Protein AF-F3YCR4-F1 (afdb_monomer)

Solvent-accessible surface area (backbone atoms only — not comparable to full-atom values): 5637 Å² total; per-residue (Å²): 134,87,81,80,72,81,83,60,79,83,69,57,48,36,44,66,75,44,26,43,49,62,46,67,68,34,63,67,59,42,50,60,40,43,75,76,45,62,72,63,50,61,42,72,77,30,58,60,50,33,75,69,57,60,12,71,35,14,65,64,58,45,46,73,72,34,87,85,48,77,71,49,70,70,57,49,50,52,46,36,50,52,28,56,72,35,64,32,64,70,77,61,68,81,108

Organism: Melissococcus plutonius (strain ATCC 35311 / DSM 29964 / CIP 104052 / LMG 20360 / NCIMB 702443) (NCBI:txid940190)

Nearest PDB structures (foldseek):
  5i0j-assembly2_C  TM=2.523E-01  e=5.110E+00  Deinococcus radiodurans
  5hzz-assembly2_D  TM=2.152E-01  e=5.452E+00  Deinococcus radiodurans R1 = ATCC 13939 = DSM 20539
  2yfc-assembly1_B  TM=2.101E-01  e=8.047E+00  Deinococcus radiodurans R1 = ATCC 13939 = DSM 20539

Mean predicted aligned error: 7.42 Å

Radius of gyration: 15.32 Å; Cα contacts (8 Å, |Δi|>4): 91; chains: 1; bounding box: 54×31×25 Å

pLDDT: mean 82.33, std 13.24, range [43.28, 92.81]

Foldseek 3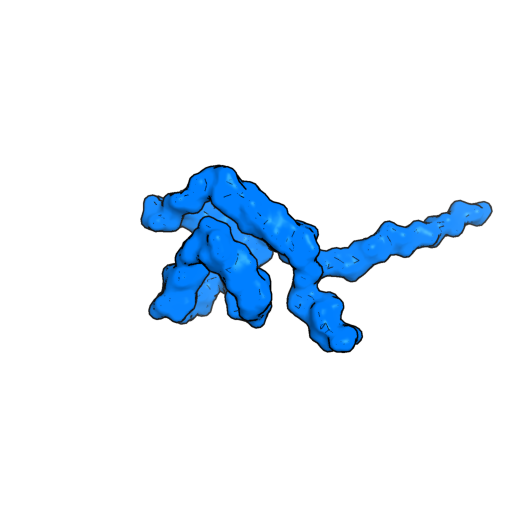Di:
DPPPPPPPPVQAFFAQFDFQLQCVVPPVLQVQLVVLPVLCVVCVVPVCCCVVPVRNGGPVVCCVVPVVSPQDPVSSVSSRVSRRVGGRPVSVVVD

Structure (mmCIF, N/CA/C/O backbone):
data_AF-F3YCR4-F1
#
_entry.id   AF-F3YCR4-F1
#
loop_
_atom_site.group_PDB
_atom_site.id
_atom_site.type_symbol
_atom_site.label_atom_id
_atom_site.label_alt_id
_atom_site.label_comp_id
_atom_site.label_asym_id
_atom_site.label_entity_id
_atom_site.label_seq_id
_atom_site.pdbx_PDB_ins_code
_atom_site.Cartn_x
_atom_site.Cartn_y
_atom_site.Cartn_z
_atom_site.occupancy
_atom_site.B_iso_or_equiv
_atom_site.auth_seq_id
_atom_site.auth_comp_id
_atom_site.auth_asym_id
_atom_site.auth_atom_id
_atom_site.pdbx_PDB_model_num
ATOM 1 N N . MET A 1 1 ? -41.032 19.948 -12.120 1.00 46.31 1 MET A N 1
ATOM 2 C CA . MET A 1 1 ? -40.195 19.623 -10.949 1.00 46.31 1 MET A CA 1
ATOM 3 C C . MET A 1 1 ? -39.298 18.484 -11.376 1.00 46.31 1 MET A C 1
ATOM 5 O O . MET A 1 1 ? -39.811 17.415 -11.670 1.00 46.31 1 MET A O 1
ATOM 9 N N . ILE A 1 2 ? -38.009 18.754 -11.567 1.00 48.72 2 ILE A N 1
ATOM 10 C CA . ILE A 1 2 ? -37.036 17.709 -11.885 1.00 48.72 2 ILE A CA 1
ATOM 11 C C . ILE A 1 2 ? -36.625 17.146 -10.529 1.00 48.72 2 ILE A C 1
ATOM 13 O O . ILE A 1 2 ? -35.887 17.799 -9.795 1.00 48.72 2 ILE A O 1
ATOM 17 N N . SER A 1 3 ? -37.198 16.007 -10.147 1.00 45.22 3 SER A N 1
ATOM 18 C CA . SER A 1 3 ? -36.738 15.264 -8.978 1.00 45.22 3 SER A CA 1
ATOM 19 C C . SER A 1 3 ? -35.380 14.674 -9.333 1.00 45.22 3 SER A C 1
ATOM 21 O O . SER A 1 3 ? -35.304 13.631 -9.974 1.00 45.22 3 SER A O 1
ATOM 23 N N . TYR A 1 4 ? -34.314 15.390 -8.982 1.00 48.69 4 TYR A N 1
ATOM 24 C CA . TYR A 1 4 ? -32.989 14.799 -8.880 1.00 48.69 4 TYR A CA 1
ATOM 25 C C . TYR A 1 4 ? -33.082 13.775 -7.751 1.00 48.69 4 TYR A C 1
ATOM 27 O O . TYR A 1 4 ? -33.235 14.138 -6.588 1.00 48.69 4 TYR A O 1
ATOM 35 N N . ILE A 1 5 ? -33.128 12.500 -8.116 1.00 54.28 5 ILE A N 1
ATOM 36 C CA . ILE A 1 5 ? -32.873 11.411 -7.185 1.00 54.28 5 ILE A CA 1
ATOM 37 C C . ILE A 1 5 ? -31.362 11.227 -7.304 1.00 54.28 5 ILE A C 1
ATOM 39 O O . ILE A 1 5 ? -30.927 10.751 -8.355 1.00 54.28 5 ILE A O 1
ATOM 43 N N . PRO A 1 6 ? -30.549 11.649 -6.321 1.00 50.69 6 PRO A N 1
ATOM 44 C CA . PRO A 1 6 ? -29.170 11.215 -6.286 1.00 50.69 6 PRO A CA 1
ATOM 45 C C . PRO A 1 6 ? -29.219 9.715 -6.017 1.00 50.69 6 PRO A C 1
ATOM 47 O O . PRO A 1 6 ? -29.318 9.271 -4.880 1.00 50.69 6 PRO A O 1
ATOM 50 N N . THR A 1 7 ? -29.190 8.911 -7.072 1.00 47.69 7 THR A N 1
ATOM 51 C CA . THR A 1 7 ? -28.571 7.587 -7.012 1.00 47.69 7 THR A CA 1
ATOM 52 C C . THR A 1 7 ? -27.062 7.802 -7.053 1.00 47.69 7 THR A C 1
ATOM 54 O O . THR A 1 7 ? -26.386 7.362 -7.977 1.00 47.69 7 THR A O 1
ATOM 57 N N . GLU A 1 8 ? -26.551 8.600 -6.120 1.00 52.50 8 GLU A N 1
ATOM 58 C CA . GLU A 1 8 ? -25.137 8.598 -5.800 1.00 52.50 8 GLU A CA 1
ATOM 59 C C . GLU A 1 8 ? -24.997 7.414 -4.859 1.00 52.50 8 GLU A C 1
ATOM 61 O O . GLU A 1 8 ? -25.485 7.438 -3.730 1.00 52.50 8 GLU A O 1
ATOM 66 N N . ASP A 1 9 ? -24.440 6.331 -5.392 1.00 53.06 9 ASP A N 1
ATOM 67 C CA . ASP A 1 9 ? -23.789 5.296 -4.602 1.00 53.06 9 ASP A CA 1
ATOM 68 C C . ASP A 1 9 ? -22.743 6.052 -3.764 1.00 53.06 9 ASP A C 1
ATOM 70 O O . ASP A 1 9 ? -21.627 6.291 -4.213 1.00 53.06 9 ASP A O 1
ATOM 74 N N . TYR A 1 10 ? -23.149 6.559 -2.596 1.00 61.78 10 TYR A N 1
ATOM 75 C CA . TYR A 1 10 ? -22.341 7.413 -1.714 1.00 61.78 10 TYR A CA 1
ATOM 76 C C . TYR A 1 10 ? -21.277 6.586 -0.981 1.00 61.78 10 TYR A C 1
ATOM 78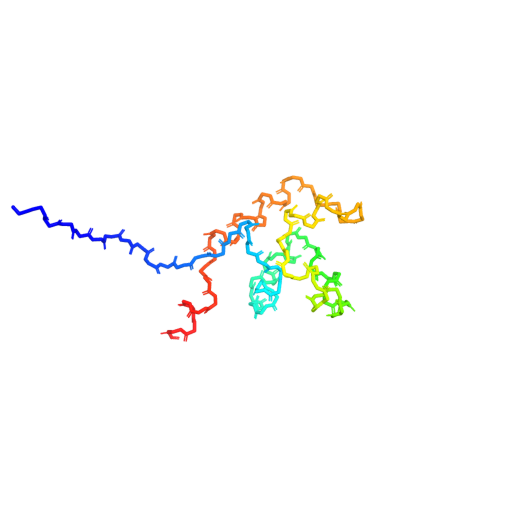 O O . TYR A 1 10 ? -20.848 6.931 0.109 1.00 61.78 10 TYR A O 1
ATOM 86 N N . VAL A 1 11 ? -20.891 5.460 -1.577 1.00 65.38 11 VAL A N 1
ATOM 87 C CA . VAL A 1 11 ? -19.886 4.553 -1.065 1.00 65.38 11 VAL A CA 1
ATOM 88 C C . VAL A 1 11 ? -18.554 5.106 -1.529 1.00 65.38 11 VAL A C 1
ATOM 90 O O . VAL A 1 11 ? -18.151 4.904 -2.677 1.00 65.38 11 VAL A O 1
ATOM 93 N N . GLU A 1 12 ? -17.881 5.833 -0.645 1.00 78.38 12 GLU A N 1
ATOM 94 C CA . GLU A 1 12 ? -16.498 6.222 -0.876 1.00 78.38 12 GLU A CA 1
ATOM 95 C C . GLU A 1 12 ? -15.642 4.958 -1.029 1.00 78.38 12 GLU A C 1
ATOM 97 O O . GLU A 1 12 ? -15.783 3.970 -0.300 1.00 78.38 12 GLU A O 1
ATOM 102 N N . ARG A 1 13 ? -14.763 4.960 -2.030 1.00 84.88 13 ARG A N 1
ATOM 103 C CA . ARG A 1 13 ? -13.894 3.824 -2.357 1.00 84.88 13 ARG A CA 1
ATOM 104 C C . ARG A 1 13 ? -12.452 4.267 -2.380 1.00 84.88 13 ARG A C 1
ATOM 106 O O . ARG A 1 13 ? -12.157 5.441 -2.613 1.00 84.88 13 ARG A O 1
ATOM 113 N N . TYR A 1 14 ? -11.562 3.310 -2.166 1.00 89.25 14 TYR A N 1
ATOM 114 C CA . TYR A 1 14 ? -10.151 3.568 -2.373 1.00 89.25 14 TYR A CA 1
ATOM 115 C C . TYR A 1 14 ? -9.866 3.845 -3.857 1.00 89.25 14 TYR A C 1
ATOM 117 O O . TYR A 1 14 ? -10.651 3.519 -4.746 1.00 89.25 14 TYR A O 1
ATOM 125 N N . ASN A 1 15 ? -8.734 4.481 -4.135 1.00 89.25 15 ASN A N 1
ATOM 126 C CA . ASN A 1 15 ? -8.313 4.854 -5.483 1.00 89.25 15 ASN A CA 1
ATOM 127 C C . ASN A 1 15 ? -6.782 4.923 -5.592 1.00 89.25 15 ASN A C 1
ATOM 129 O O . ASN A 1 15 ? -6.055 4.778 -4.611 1.00 89.25 15 ASN A O 1
ATOM 133 N N . GLU A 1 16 ? -6.277 5.185 -6.794 1.00 87.00 16 GLU A N 1
ATOM 134 C CA . GLU A 1 16 ? -4.839 5.278 -7.091 1.00 87.00 16 GLU A CA 1
ATOM 135 C C . GLU A 1 16 ? -4.100 6.419 -6.367 1.00 87.00 16 GLU A C 1
ATOM 137 O O . GLU A 1 16 ? -2.865 6.438 -6.322 1.00 87.00 16 GLU A O 1
ATOM 142 N N . GLU A 1 17 ? -4.833 7.379 -5.801 1.00 87.19 17 GLU A N 1
ATOM 143 C CA . GLU A 1 17 ? -4.289 8.470 -4.993 1.00 87.19 17 GLU A CA 1
ATOM 144 C C . GLU A 1 17 ? -4.318 8.156 -3.495 1.00 87.19 17 GLU A C 1
ATOM 146 O O . GLU A 1 17 ? -3.711 8.892 -2.713 1.00 87.19 17 GLU A O 1
ATOM 151 N N . THR A 1 18 ? -4.953 7.045 -3.104 1.00 90.88 18 THR A N 1
ATOM 152 C CA . THR A 1 18 ? -5.041 6.612 -1.712 1.00 90.88 18 THR A CA 1
ATOM 153 C C . THR A 1 18 ? -3.635 6.415 -1.134 1.00 90.88 18 THR A C 1
ATOM 155 O O . THR A 1 18 ? -2.824 5.661 -1.691 1.00 90.88 18 THR A O 1
ATOM 158 N N . PRO A 1 19 ? -3.325 7.073 -0.006 1.00 92.81 19 PRO A N 1
ATOM 159 C CA . PRO A 1 19 ? -2.088 6.875 0.727 1.00 92.81 19 PRO A CA 1
ATOM 160 C C . PRO A 1 19 ? -1.904 5.427 1.183 1.00 92.81 19 PRO A C 1
ATOM 162 O O . PRO A 1 19 ? -2.822 4.801 1.714 1.00 92.81 19 PRO A O 1
ATOM 165 N N . VAL A 1 20 ? -0.676 4.914 1.088 1.00 92.19 20 VAL A N 1
ATOM 166 C CA . VAL A 1 20 ? -0.343 3.572 1.595 1.00 92.19 20 VAL A CA 1
ATOM 167 C C . VAL A 1 20 ? -0.665 3.425 3.084 1.00 92.19 20 VAL A C 1
ATOM 169 O O . VAL A 1 20 ? -1.050 2.346 3.517 1.00 92.19 20 VAL A O 1
ATOM 172 N N . ILE A 1 21 ? -0.561 4.493 3.875 1.00 92.75 21 ILE A N 1
ATOM 173 C CA . ILE A 1 21 ? -0.900 4.470 5.299 1.00 92.75 21 ILE A CA 1
ATOM 174 C C . ILE A 1 21 ? -2.379 4.164 5.549 1.00 92.75 21 ILE A C 1
ATOM 176 O O . ILE A 1 21 ? -2.673 3.428 6.484 1.00 92.75 21 ILE A O 1
ATOM 180 N N . GLU A 1 22 ? -3.285 4.644 4.695 1.00 91.06 22 GLU A N 1
ATOM 181 C CA . GLU A 1 22 ? -4.717 4.340 4.791 1.00 91.06 22 GLU A CA 1
ATOM 182 C C . GLU A 1 22 ? -5.007 2.913 4.317 1.00 91.06 22 GLU A C 1
ATOM 184 O O . GLU A 1 22 ? -5.749 2.180 4.968 1.00 91.06 22 GLU A O 1
ATOM 189 N N . ILE A 1 23 ? -4.337 2.469 3.247 1.00 91.06 23 ILE A N 1
ATOM 190 C CA . ILE A 1 23 ? -4.394 1.072 2.787 1.00 91.06 23 ILE A CA 1
ATOM 191 C C . ILE A 1 23 ? -3.955 0.131 3.915 1.00 91.06 23 ILE A C 1
ATOM 193 O O . ILE A 1 23 ? -4.636 -0.844 4.212 1.00 91.06 23 ILE A O 1
ATOM 197 N N . MET A 1 24 ? -2.846 0.453 4.587 1.00 91.56 24 MET A N 1
ATOM 198 C CA . MET A 1 24 ? -2.263 -0.329 5.680 1.00 91.56 24 MET A CA 1
ATOM 199 C C . MET A 1 24 ? -3.153 -0.414 6.930 1.00 91.56 24 MET A C 1
ATOM 201 O O . MET A 1 24 ? -2.938 -1.299 7.763 1.00 91.56 24 MET A O 1
ATOM 205 N N . GLN A 1 25 ? -4.146 0.468 7.075 1.00 90.50 25 GLN A N 1
ATOM 206 C CA . GLN A 1 25 ? -5.141 0.390 8.148 1.00 90.50 25 GLN A CA 1
ATOM 207 C C . GLN A 1 25 ? -6.231 -0.657 7.861 1.00 90.50 25 GLN A C 1
ATOM 209 O O . GLN A 1 25 ? -6.711 -1.297 8.801 1.00 90.50 25 GLN A O 1
ATOM 214 N N . ASP A 1 26 ? -6.573 -0.912 6.592 1.00 90.94 26 ASP A N 1
ATOM 215 C CA . ASP A 1 26 ? -7.534 -1.951 6.206 1.00 90.94 26 ASP A CA 1
ATOM 216 C C . ASP A 1 26 ? -6.831 -3.292 5.960 1.00 90.94 26 ASP A C 1
ATOM 218 O O . ASP A 1 26 ? -6.405 -3.627 4.856 1.00 90.94 26 ASP A O 1
ATOM 222 N N . LYS A 1 27 ? -6.778 -4.131 6.999 1.00 89.56 27 LYS A N 1
ATOM 223 C CA . LYS A 1 27 ? -6.159 -5.465 6.928 1.00 89.56 27 LYS A CA 1
ATOM 224 C C . LYS A 1 27 ? -6.685 -6.333 5.779 1.00 89.56 27 LYS A C 1
ATOM 226 O O . LYS A 1 27 ? -5.907 -7.112 5.240 1.00 89.56 27 LYS A O 1
ATOM 231 N N . LYS A 1 28 ? -7.972 -6.234 5.415 1.00 88.62 28 LYS A N 1
ATOM 232 C CA . LYS A 1 28 ? -8.538 -7.032 4.314 1.00 88.62 28 LYS A CA 1
ATOM 233 C C . LYS A 1 28 ? -7.998 -6.542 2.980 1.00 88.62 28 LYS A C 1
ATOM 235 O O . LYS A 1 28 ? -7.601 -7.359 2.158 1.00 88.62 28 LYS A O 1
ATOM 240 N N . LEU A 1 29 ? -7.972 -5.226 2.785 1.00 90.44 29 LEU A N 1
ATOM 241 C CA . LEU A 1 29 ? -7.408 -4.617 1.588 1.00 90.44 29 LEU A CA 1
ATOM 242 C C . LEU A 1 29 ? -5.921 -4.943 1.445 1.00 90.44 29 LEU A C 1
ATOM 244 O O . LEU A 1 29 ? -5.495 -5.357 0.371 1.00 90.44 29 LEU A O 1
ATOM 248 N N . VAL A 1 30 ? -5.154 -4.845 2.535 1.00 91.88 30 VAL A N 1
ATOM 249 C CA . VAL A 1 30 ? -3.740 -5.239 2.532 1.00 91.88 30 VAL A CA 1
ATOM 250 C C . VAL A 1 30 ? -3.594 -6.699 2.100 1.00 91.88 30 VAL A C 1
ATOM 252 O O . VAL A 1 30 ? -2.743 -6.978 1.269 1.00 91.88 30 VAL A O 1
A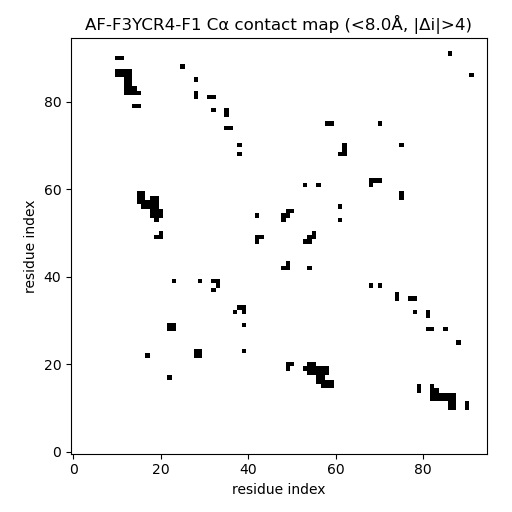TOM 255 N N . THR A 1 31 ? -4.407 -7.629 2.615 1.00 91.06 31 THR A N 1
ATOM 256 C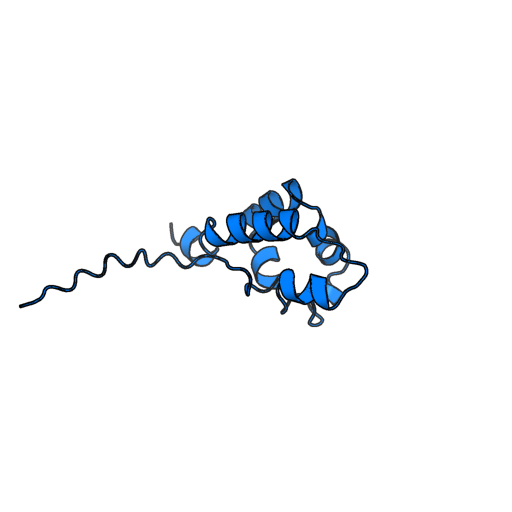 CA . THR A 1 31 ? -4.351 -9.038 2.189 1.00 91.06 31 THR A CA 1
ATOM 257 C C . THR A 1 31 ? -4.668 -9.212 0.703 1.00 91.06 31 THR A C 1
ATOM 259 O O . THR A 1 31 ? -3.934 -9.922 0.033 1.00 91.06 31 THR A O 1
ATOM 262 N N . MET A 1 32 ? -5.697 -8.542 0.171 1.00 90.75 32 MET A N 1
ATOM 263 C CA . MET A 1 32 ? -6.033 -8.633 -1.260 1.00 90.75 32 MET A CA 1
ATOM 264 C C . MET A 1 32 ? -4.902 -8.109 -2.152 1.00 90.75 32 MET A C 1
ATOM 266 O O . MET A 1 32 ? -4.599 -8.704 -3.180 1.00 90.75 32 MET A O 1
ATOM 270 N N . ILE A 1 33 ? -4.257 -7.012 -1.749 1.00 90.94 33 ILE A N 1
ATOM 271 C CA . ILE A 1 33 ? -3.102 -6.465 -2.470 1.00 90.94 33 ILE A CA 1
ATOM 272 C C . ILE A 1 33 ? -1.906 -7.417 -2.370 1.00 90.94 33 ILE A C 1
ATOM 274 O O . ILE A 1 33 ? -1.248 -7.651 -3.374 1.00 90.94 33 ILE A O 1
ATOM 278 N N . ASP A 1 34 ? -1.660 -8.003 -1.198 1.00 90.94 34 ASP A N 1
ATOM 279 C CA . ASP A 1 34 ? -0.567 -8.953 -0.946 1.00 90.94 34 ASP A CA 1
ATOM 280 C C . ASP A 1 34 ? -0.669 -10.228 -1.800 1.00 90.94 34 ASP A C 1
ATOM 282 O O . ASP A 1 34 ? 0.351 -10.782 -2.202 1.00 90.94 34 ASP A O 1
ATOM 286 N N . GLU A 1 35 ? -1.892 -10.671 -2.120 1.00 91.50 35 GLU A N 1
ATOM 287 C CA . GLU A 1 35 ? -2.131 -11.790 -3.043 1.00 91.50 35 GLU A CA 1
ATOM 288 C C . GLU A 1 35 ? -1.735 -11.465 -4.491 1.00 91.50 35 GLU A C 1
ATOM 290 O O . GLU A 1 35 ? -1.378 -12.373 -5.245 1.00 91.50 35 GLU A O 1
ATOM 295 N N . VAL A 1 36 ? -1.786 -10.187 -4.877 1.00 91.00 36 VAL A N 1
ATOM 296 C CA . VAL A 1 36 ? -1.342 -9.713 -6.194 1.00 91.00 36 VAL A CA 1
ATOM 297 C C . VAL A 1 36 ? 0.162 -9.458 -6.189 1.00 91.00 36 VAL A C 1
ATOM 299 O O . VAL A 1 36 ? 0.870 -9.927 -7.080 1.00 91.00 36 VAL A O 1
ATOM 302 N N . ASP A 1 37 ? 0.651 -8.709 -5.199 1.00 88.88 37 ASP A N 1
ATOM 303 C CA . ASP A 1 37 ? 2.060 -8.366 -5.049 1.00 88.88 37 ASP A CA 1
ATOM 304 C C . ASP A 1 37 ? 2.417 -8.013 -3.590 1.00 88.88 37 ASP A C 1
ATOM 306 O O . ASP A 1 37 ? 1.738 -7.194 -2.959 1.00 88.88 37 ASP A O 1
ATOM 310 N N . PRO A 1 38 ? 3.531 -8.542 -3.049 1.00 89.12 38 PRO A N 1
ATOM 311 C CA . PRO A 1 38 ? 3.986 -8.249 -1.692 1.00 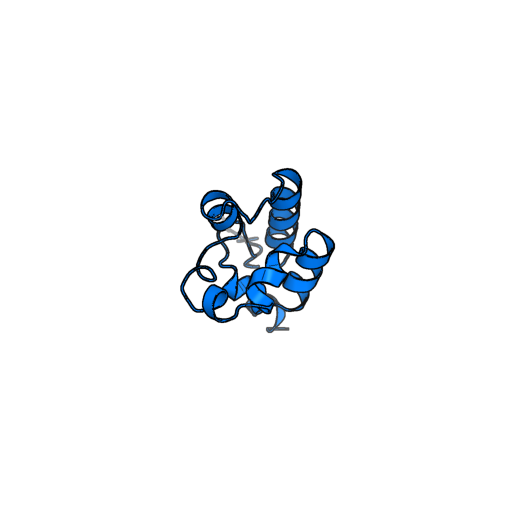89.12 38 PRO A CA 1
ATOM 312 C C . PRO A 1 38 ? 4.640 -6.856 -1.556 1.00 89.12 38 PRO A C 1
ATOM 314 O O . PRO A 1 38 ? 5.451 -6.630 -0.660 1.00 89.12 38 PRO A O 1
ATOM 317 N N . VAL A 1 39 ? 4.320 -5.876 -2.407 1.00 87.31 39 VAL A N 1
ATOM 318 C CA . VAL A 1 39 ? 4.859 -4.505 -2.341 1.00 87.31 39 VAL A CA 1
ATOM 319 C C . VAL A 1 39 ? 4.637 -3.840 -0.978 1.00 87.31 39 VAL A C 1
ATOM 321 O O . VAL A 1 39 ? 5.458 -3.039 -0.522 1.00 87.31 39 VAL A O 1
ATOM 324 N N . LEU A 1 40 ? 3.550 -4.192 -0.289 1.00 89.62 40 LEU A N 1
ATOM 325 C CA . LEU A 1 40 ? 3.231 -3.660 1.036 1.00 89.62 40 LEU A CA 1
ATOM 326 C C . LEU A 1 40 ? 4.151 -4.206 2.138 1.00 89.62 40 LEU A C 1
ATOM 328 O O . LEU A 1 40 ? 4.247 -3.600 3.209 1.00 89.62 40 LEU A O 1
ATOM 332 N N . ASP A 1 41 ? 4.879 -5.297 1.886 1.00 89.62 41 ASP A N 1
ATOM 333 C CA . ASP A 1 41 ? 5.777 -5.902 2.868 1.00 89.62 41 ASP A CA 1
ATOM 334 C C . ASP A 1 41 ? 6.926 -4.959 3.246 1.00 89.62 41 ASP A C 1
ATOM 336 O O . ASP A 1 41 ? 7.329 -4.908 4.407 1.00 89.62 41 ASP A O 1
ATOM 340 N N . PHE A 1 42 ? 7.389 -4.113 2.320 1.00 86.75 42 PHE A N 1
ATOM 341 C CA . PHE A 1 42 ? 8.359 -3.055 2.623 1.00 86.75 42 PHE A CA 1
ATOM 342 C C . PHE A 1 42 ? 7.889 -2.158 3.782 1.00 86.75 42 PHE A C 1
ATOM 344 O O . PHE A 1 42 ? 8.646 -1.900 4.717 1.00 86.75 42 PHE A O 1
ATOM 351 N N . PHE A 1 43 ? 6.619 -1.752 3.770 1.00 89.25 43 PHE A N 1
ATOM 352 C CA . PHE A 1 43 ? 6.026 -0.902 4.805 1.00 89.25 43 PHE A CA 1
ATOM 353 C C . PHE A 1 43 ? 5.700 -1.661 6.094 1.00 89.25 43 PHE A C 1
ATOM 355 O O . PHE A 1 43 ? 5.726 -1.072 7.174 1.00 89.25 43 PHE A O 1
ATOM 362 N N . ARG A 1 44 ? 5.407 -2.967 6.003 1.00 88.44 44 ARG A N 1
ATOM 363 C CA . ARG A 1 44 ? 5.249 -3.842 7.179 1.00 88.44 44 ARG A CA 1
ATOM 364 C C . ARG A 1 44 ? 6.566 -4.010 7.933 1.00 88.44 44 ARG A C 1
ATOM 366 O O . ARG A 1 44 ? 6.572 -3.996 9.162 1.00 88.44 44 ARG A O 1
ATOM 373 N N . ASN A 1 45 ? 7.662 -4.176 7.197 1.00 89.06 45 ASN A N 1
ATOM 374 C CA . ASN A 1 45 ? 8.991 -4.380 7.764 1.00 89.06 45 ASN A CA 1
ATOM 375 C C . ASN A 1 45 ? 9.636 -3.066 8.226 1.00 89.06 45 ASN A C 1
ATOM 377 O O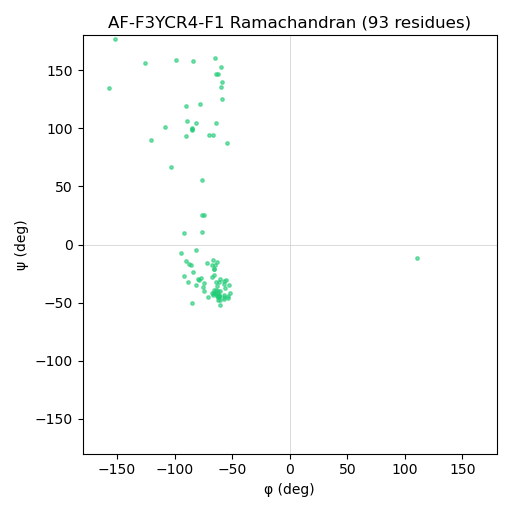 . ASN A 1 45 ? 10.398 -3.079 9.192 1.00 89.06 45 ASN A O 1
ATOM 381 N N . ASP A 1 46 ? 9.311 -1.937 7.586 1.00 88.56 46 ASP A N 1
ATOM 382 C CA . ASP A 1 46 ? 9.827 -0.621 7.958 1.00 88.56 46 ASP A CA 1
ATOM 383 C C . ASP A 1 46 ? 8.702 0.374 8.324 1.00 88.56 46 ASP A C 1
ATOM 385 O O . ASP A 1 46 ? 8.199 1.129 7.482 1.00 88.56 46 ASP A O 1
ATOM 389 N N . PRO A 1 47 ? 8.304 0.439 9.610 1.00 87.25 47 PRO A N 1
ATOM 390 C CA . PRO A 1 47 ? 7.289 1.387 10.057 1.00 87.25 47 PRO A CA 1
ATOM 391 C C . PRO A 1 47 ? 7.763 2.845 9.976 1.00 87.25 47 PRO A C 1
ATOM 393 O O . PRO A 1 47 ? 6.922 3.746 9.985 1.00 87.25 47 PRO A O 1
ATOM 396 N N . ASN A 1 48 ? 9.073 3.111 9.883 1.00 89.44 48 ASN A N 1
ATOM 397 C CA . ASN A 1 48 ? 9.571 4.469 9.658 1.00 89.44 48 ASN A CA 1
ATOM 398 C C . ASN A 1 48 ? 9.335 4.904 8.213 1.00 89.44 48 ASN A C 1
ATOM 400 O O . ASN A 1 48 ? 9.041 6.069 7.995 1.00 89.44 48 ASN A O 1
ATOM 404 N N . ALA A 1 49 ? 9.392 4.007 7.230 1.00 88.06 49 ALA A N 1
ATOM 405 C CA . ALA A 1 49 ? 8.980 4.310 5.864 1.00 88.06 49 ALA A CA 1
ATOM 406 C C . ALA A 1 49 ? 7.482 4.652 5.811 1.00 88.06 49 ALA A C 1
ATOM 408 O O . ALA A 1 49 ? 7.088 5.658 5.214 1.00 88.06 49 ALA A O 1
ATOM 409 N N . LEU A 1 50 ? 6.651 3.870 6.508 1.00 89.12 50 LEU A N 1
ATOM 410 C CA . LEU A 1 50 ? 5.208 4.110 6.586 1.00 89.12 50 LEU A CA 1
ATOM 411 C C . LEU A 1 50 ? 4.879 5.457 7.257 1.00 89.12 50 LEU A C 1
ATOM 413 O O . LEU A 1 50 ? 4.119 6.249 6.709 1.00 89.12 50 LEU A O 1
ATOM 417 N N . ASN A 1 51 ? 5.488 5.761 8.405 1.00 88.12 51 ASN A N 1
ATOM 418 C CA . ASN A 1 51 ? 5.190 6.982 9.171 1.00 88.12 51 ASN A CA 1
ATOM 419 C C . ASN A 1 51 ? 6.058 8.196 8.787 1.00 88.12 51 ASN A C 1
ATOM 421 O O . ASN A 1 51 ? 5.749 9.324 9.158 1.00 88.12 51 ASN A O 1
ATOM 425 N N . GLY A 1 52 ? 7.149 7.988 8.051 1.00 82.75 52 GLY A N 1
ATOM 426 C CA . GLY A 1 52 ? 8.158 8.998 7.711 1.00 82.75 52 GLY A CA 1
ATOM 427 C C . GLY A 1 52 ? 7.913 9.725 6.389 1.00 82.75 52 GLY A C 1
ATOM 428 O O . GLY A 1 52 ? 8.796 10.440 5.921 1.00 82.75 52 GLY A O 1
ATOM 429 N N . GLY A 1 53 ? 6.736 9.546 5.782 1.00 84.44 53 GLY A N 1
ATOM 430 C CA . GLY A 1 53 ? 6.290 10.290 4.600 1.00 84.44 53 GLY A CA 1
ATOM 431 C C . GLY A 1 53 ? 6.204 9.484 3.305 1.00 84.44 53 GLY A C 1
ATOM 432 O O . GLY A 1 53 ? 5.582 9.956 2.362 1.00 84.44 53 GLY A O 1
ATOM 433 N N . LEU A 1 54 ? 6.747 8.262 3.239 1.00 88.12 54 LEU A N 1
ATOM 434 C CA . LEU A 1 54 ? 6.477 7.379 2.094 1.00 88.12 54 LEU A CA 1
ATOM 435 C C . LEU A 1 54 ? 5.064 6.795 2.187 1.00 88.12 54 LEU A C 1
ATOM 437 O O . LEU A 1 54 ? 4.375 6.699 1.178 1.00 88.12 54 LEU A O 1
ATOM 441 N N . GLY A 1 55 ? 4.592 6.488 3.398 1.00 87.88 55 GLY A N 1
ATOM 442 C CA . GLY A 1 55 ? 3.226 6.007 3.609 1.00 87.88 55 GLY A CA 1
ATOM 443 C C . GLY A 1 55 ? 2.129 7.027 3.300 1.00 87.88 55 GLY A C 1
ATOM 444 O O . GLY A 1 55 ? 1.000 6.636 3.034 1.00 87.88 55 GLY A O 1
ATOM 445 N N . THR A 1 56 ? 2.429 8.328 3.288 1.00 91.06 56 THR A N 1
ATOM 446 C CA . THR A 1 56 ? 1.448 9.361 2.907 1.00 91.06 56 THR A CA 1
ATOM 447 C C . THR A 1 56 ? 1.312 9.515 1.390 1.00 91.06 56 THR A C 1
ATOM 449 O O . THR A 1 56 ? 0.478 10.286 0.918 1.00 91.06 56 THR A O 1
ATOM 452 N N . MET A 1 57 ? 2.132 8.800 0.615 1.00 91.19 57 MET A N 1
ATOM 453 C CA . MET A 1 57 ? 2.065 8.753 -0.842 1.00 91.19 57 MET A CA 1
ATOM 454 C C . MET A 1 57 ? 1.316 7.505 -1.309 1.00 91.19 57 MET A C 1
ATOM 456 O O . MET A 1 57 ? 1.214 6.517 -0.582 1.00 91.19 57 MET A O 1
ATOM 460 N N . SER A 1 58 ? 0.813 7.544 -2.541 1.00 91.00 58 SER A N 1
ATOM 461 C CA . SER A 1 58 ? 0.184 6.386 -3.170 1.00 91.00 58 SER A CA 1
ATOM 462 C C . SER A 1 58 ? 1.207 5.450 -3.815 1.00 91.00 58 SER A C 1
ATOM 464 O O . SER A 1 58 ? 2.317 5.866 -4.166 1.00 91.00 58 SER A O 1
ATOM 466 N N . LEU A 1 59 ? 0.826 4.183 -4.017 1.00 88.56 59 LEU A N 1
ATOM 467 C CA . LEU A 1 59 ? 1.686 3.169 -4.643 1.00 88.56 59 LEU A CA 1
ATOM 468 C C . LEU A 1 59 ? 2.177 3.593 -6.032 1.00 88.56 59 LEU A C 1
ATOM 470 O O . LEU A 1 59 ? 3.344 3.387 -6.354 1.00 88.56 59 LEU A O 1
ATOM 474 N N . ALA A 1 60 ? 1.331 4.266 -6.816 1.00 88.00 60 ALA A N 1
ATOM 475 C CA . ALA A 1 60 ? 1.712 4.802 -8.119 1.00 88.00 60 ALA A CA 1
ATOM 476 C C . ALA A 1 60 ? 2.848 5.835 -8.008 1.00 88.00 60 ALA A C 1
ATOM 478 O O . ALA A 1 60 ? 3.831 5.763 -8.746 1.00 88.00 60 ALA A O 1
ATOM 4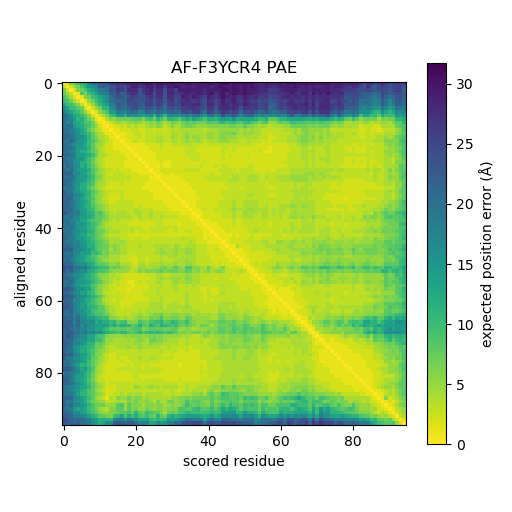79 N N . LYS A 1 61 ? 2.765 6.765 -7.045 1.00 89.50 61 LYS A N 1
ATOM 480 C CA . LYS A 1 61 ? 3.832 7.750 -6.791 1.00 89.50 61 LYS A CA 1
ATOM 481 C C . LYS A 1 61 ? 5.108 7.074 -6.297 1.00 89.50 61 LYS A C 1
ATOM 483 O O . LYS A 1 61 ? 6.198 7.428 -6.738 1.00 89.50 61 LYS A O 1
ATOM 488 N N . LEU A 1 62 ? 4.980 6.089 -5.415 1.00 88.69 62 LEU A N 1
ATOM 489 C CA . LEU A 1 62 ? 6.117 5.338 -4.887 1.00 88.69 62 LEU A CA 1
ATOM 490 C C . LEU A 1 62 ? 6.838 4.544 -5.980 1.00 88.69 62 LEU A C 1
ATOM 492 O O . LEU A 1 62 ? 8.062 4.569 -6.008 1.00 88.69 62 LEU A O 1
ATOM 496 N N . ASN A 1 63 ? 6.108 3.940 -6.921 1.00 87.38 63 ASN A N 1
ATOM 497 C CA . ASN A 1 63 ? 6.677 3.246 -8.081 1.00 87.38 63 ASN A CA 1
ATOM 498 C C . ASN A 1 63 ? 7.517 4.180 -8.976 1.00 87.38 63 ASN A C 1
ATOM 500 O O . ASN A 1 63 ? 8.477 3.751 -9.608 1.00 87.38 63 ASN A O 1
ATOM 504 N N . LEU A 1 64 ? 7.182 5.476 -9.021 1.00 85.44 64 LEU A N 1
ATOM 505 C CA . LEU A 1 64 ? 7.954 6.479 -9.764 1.00 85.44 64 LEU A CA 1
ATOM 506 C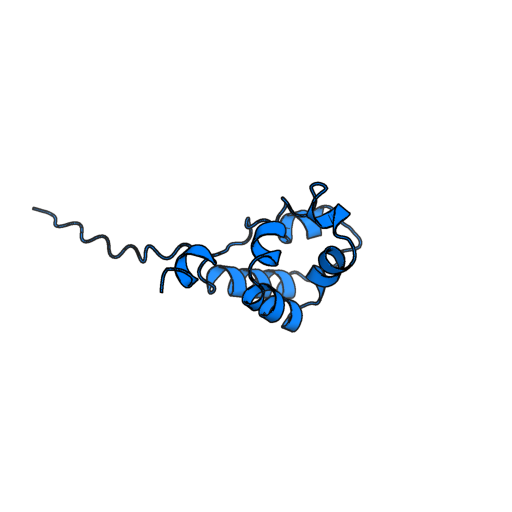 C . LEU A 1 64 ? 9.184 6.976 -8.993 1.00 85.44 64 LEU A C 1
ATOM 508 O O . LEU A 1 64 ? 10.200 7.314 -9.598 1.00 85.44 64 LEU A O 1
ATOM 512 N N . LEU A 1 65 ? 9.082 7.073 -7.666 1.00 85.88 65 LEU A N 1
ATOM 513 C CA . LEU A 1 65 ? 10.123 7.648 -6.810 1.00 85.88 65 LEU A CA 1
ATOM 514 C C . LEU A 1 65 ? 11.162 6.622 -6.352 1.00 85.88 65 LEU A C 1
ATOM 516 O O . LEU A 1 65 ? 12.323 6.975 -6.143 1.00 85.88 65 LEU A O 1
ATOM 520 N N . LEU A 1 66 ? 10.748 5.371 -6.157 1.00 82.88 66 LEU A N 1
ATOM 521 C CA . LEU A 1 66 ? 11.557 4.323 -5.553 1.00 82.88 66 LEU A CA 1
ATOM 522 C C . LEU A 1 66 ? 11.963 3.307 -6.626 1.00 82.88 66 LEU A C 1
ATOM 524 O O . LEU A 1 66 ? 11.184 2.419 -6.950 1.00 82.88 66 LEU A O 1
ATOM 528 N N . PRO A 1 67 ? 13.203 3.364 -7.145 1.00 75.50 67 PRO A N 1
ATOM 529 C CA . PRO A 1 67 ? 13.649 2.483 -8.229 1.00 75.50 67 PRO A CA 1
ATOM 530 C C . PRO A 1 67 ? 13.747 1.002 -7.825 1.00 75.50 67 PRO A C 1
ATOM 532 O O . PRO A 1 67 ? 13.896 0.138 -8.683 1.00 75.50 67 PRO A O 1
ATOM 535 N N . PHE A 1 68 ? 13.699 0.704 -6.525 1.00 78.31 68 PHE A N 1
ATOM 536 C CA . PHE A 1 68 ? 13.672 -0.660 -5.994 1.00 78.31 68 PHE A CA 1
ATOM 537 C C . PHE A 1 68 ? 12.254 -1.231 -5.876 1.00 78.31 68 PHE A C 1
ATOM 539 O O . PHE A 1 68 ? 12.106 -2.444 -5.768 1.00 78.31 68 PHE A O 1
ATOM 546 N N . ILE A 1 69 ? 11.220 -0.383 -5.911 1.00 74.75 69 ILE A N 1
ATOM 547 C CA . ILE A 1 69 ? 9.834 -0.821 -6.049 1.00 74.75 69 ILE A CA 1
ATOM 548 C C . ILE A 1 69 ? 9.600 -0.984 -7.549 1.00 74.75 69 ILE A C 1
ATOM 550 O O . ILE A 1 69 ? 9.446 -0.010 -8.273 1.00 74.75 69 ILE A O 1
ATOM 554 N N . THR A 1 70 ? 9.679 -2.220 -8.037 1.00 73.69 70 THR A N 1
ATOM 555 C CA . THR A 1 70 ? 9.496 -2.535 -9.460 1.00 73.69 70 THR A CA 1
ATOM 556 C C . THR A 1 70 ? 8.111 -3.137 -9.669 1.00 73.69 70 THR A C 1
ATOM 558 O O . THR A 1 70 ? 7.975 -4.319 -9.973 1.00 73.69 70 THR A O 1
ATOM 561 N N . ILE A 1 71 ? 7.064 -2.332 -9.465 1.00 82.62 71 ILE A N 1
ATOM 562 C CA . ILE A 1 71 ? 5.693 -2.782 -9.724 1.00 82.62 71 ILE A CA 1
ATOM 563 C C . ILE A 1 71 ? 5.479 -2.718 -11.233 1.00 82.62 71 ILE A C 1
ATOM 565 O O . ILE A 1 71 ? 5.601 -1.657 -11.857 1.00 82.62 71 ILE A O 1
ATOM 569 N N . SER A 1 72 ? 5.158 -3.863 -11.829 1.00 86.69 72 SER A N 1
ATOM 570 C CA . SER A 1 72 ? 4.790 -3.905 -13.242 1.00 86.69 72 SER A CA 1
ATOM 571 C C . SER A 1 72 ? 3.494 -3.117 -13.465 1.00 86.69 72 SER A C 1
ATOM 573 O O . SER A 1 72 ? 2.624 -3.122 -12.597 1.00 86.69 72 SER A O 1
ATOM 575 N N . PRO A 1 73 ? 3.309 -2.460 -14.622 1.00 85.62 73 PRO A N 1
ATOM 576 C CA . PRO A 1 73 ? 2.095 -1.688 -14.889 1.00 85.62 73 PRO A CA 1
ATOM 577 C C . PRO A 1 73 ? 0.817 -2.533 -14.770 1.00 85.62 73 PRO A C 1
ATOM 579 O O . PRO A 1 73 ? -0.184 -2.036 -14.277 1.00 85.62 73 PRO A O 1
ATOM 582 N N . GLU A 1 74 ? 0.868 -3.817 -15.138 1.00 88.50 74 GLU A N 1
ATOM 583 C CA . GLU A 1 74 ? -0.247 -4.765 -14.973 1.00 88.50 74 GLU A CA 1
ATOM 584 C C . GLU A 1 74 ? -0.577 -5.043 -13.497 1.00 88.50 74 GLU A C 1
ATOM 586 O O . GLU A 1 74 ? -1.740 -5.130 -13.114 1.00 88.50 74 GLU A O 1
ATOM 591 N N . THR A 1 75 ? 0.443 -5.151 -12.646 1.00 89.00 75 THR A N 1
ATOM 592 C CA . THR A 1 75 ? 0.283 -5.302 -11.195 1.00 89.00 75 THR A CA 1
ATOM 593 C C . THR A 1 75 ? -0.317 -4.039 -10.582 1.00 89.00 75 THR A C 1
ATOM 595 O O . THR A 1 75 ? -1.224 -4.121 -9.761 1.00 89.00 75 THR A O 1
ATOM 598 N N . LEU A 1 76 ? 0.157 -2.863 -11.005 1.00 88.19 76 LEU A N 1
ATOM 599 C CA . LEU A 1 76 ? -0.369 -1.586 -10.529 1.00 88.19 76 LEU A CA 1
ATOM 600 C C . LEU A 1 76 ? -1.839 -1.405 -10.929 1.00 88.19 76 LEU A C 1
ATOM 602 O O . LEU A 1 76 ? -2.631 -0.966 -10.104 1.00 88.19 76 LEU A O 1
ATOM 606 N N . ASP A 1 77 ? -2.206 -1.781 -12.156 1.00 90.19 77 ASP A N 1
ATOM 607 C CA . ASP A 1 77 ? -3.589 -1.731 -12.644 1.00 90.19 77 ASP A CA 1
ATOM 608 C C . ASP A 1 77 ? -4.510 -2.661 -11.839 1.00 90.19 77 ASP A C 1
ATOM 610 O O . ASP A 1 77 ? -5.568 -2.236 -11.380 1.00 90.19 77 ASP A O 1
ATOM 614 N N . GLN A 1 78 ? -4.061 -3.889 -11.549 1.00 91.62 78 GLN A N 1
ATOM 615 C CA . GLN A 1 78 ? -4.790 -4.824 -10.682 1.00 91.62 78 GLN A CA 1
ATOM 616 C C . GLN A 1 78 ? -4.981 -4.281 -9.262 1.00 91.62 78 GLN A C 1
ATOM 618 O O . GLN A 1 78 ? -6.078 -4.369 -8.712 1.00 91.62 78 GLN A O 1
ATOM 623 N N . ILE A 1 79 ? -3.942 -3.687 -8.669 1.00 90.06 79 ILE A N 1
ATOM 624 C CA . ILE A 1 79 ? -4.044 -3.065 -7.345 1.00 90.06 79 ILE A CA 1
ATOM 625 C C . ILE A 1 79 ? -5.045 -1.905 -7.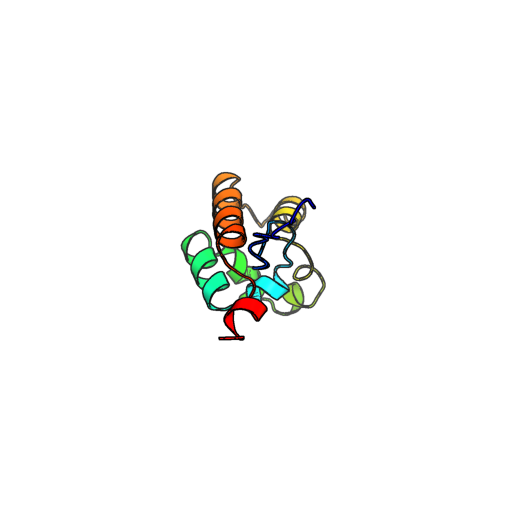381 1.00 90.06 79 ILE A C 1
ATOM 627 O O . ILE A 1 79 ? -5.904 -1.815 -6.507 1.00 90.06 79 ILE A O 1
ATOM 631 N N . THR A 1 80 ? -4.985 -1.046 -8.401 1.00 89.62 80 THR A N 1
ATOM 632 C CA . THR A 1 80 ? -5.944 0.053 -8.585 1.00 89.62 80 THR A CA 1
ATOM 633 C C . THR A 1 80 ? -7.374 -0.456 -8.749 1.00 89.62 80 THR A C 1
ATOM 635 O O . THR A 1 80 ? -8.287 0.119 -8.160 1.00 89.62 80 THR A O 1
ATOM 638 N N . ALA A 1 81 ? -7.584 -1.550 -9.485 1.00 90.56 81 ALA A N 1
ATOM 639 C CA . ALA A 1 81 ? -8.897 -2.173 -9.613 1.00 90.56 81 ALA A CA 1
ATOM 640 C C . ALA A 1 81 ? -9.425 -2.641 -8.247 1.00 90.56 81 ALA A C 1
ATOM 642 O O . ALA A 1 81 ? -10.532 -2.267 -7.866 1.00 90.56 81 ALA A O 1
ATOM 643 N N . ILE A 1 82 ? -8.597 -3.339 -7.457 1.00 90.81 82 ILE A N 1
ATOM 644 C CA . ILE A 1 82 ? -8.947 -3.762 -6.092 1.00 90.81 82 ILE A CA 1
ATOM 645 C C . ILE A 1 82 ? -9.315 -2.556 -5.221 1.00 90.81 82 ILE A C 1
ATOM 647 O O . ILE A 1 82 ? -10.303 -2.616 -4.488 1.00 90.81 82 ILE A O 1
ATOM 651 N N . LEU A 1 83 ? -8.556 -1.458 -5.300 1.00 88.75 83 LEU A N 1
ATOM 652 C CA . LEU A 1 83 ? -8.844 -0.227 -4.561 1.00 88.75 83 LEU A CA 1
ATOM 653 C C . LEU A 1 83 ? -10.212 0.345 -4.960 1.00 88.75 83 LEU A C 1
ATOM 655 O O . LEU A 1 83 ? -11.063 0.542 -4.096 1.00 88.75 83 LEU A O 1
ATOM 659 N N . CYS A 1 84 ? -10.456 0.520 -6.259 1.00 87.31 84 CYS A N 1
ATOM 660 C CA . CYS A 1 84 ? -11.710 1.057 -6.789 1.00 87.31 84 CYS A CA 1
ATOM 661 C C . CYS A 1 84 ? -12.920 0.144 -6.545 1.00 87.31 84 CYS A C 1
ATOM 663 O O . CYS A 1 84 ? -14.049 0.622 -6.496 1.00 87.31 84 CYS A O 1
ATOM 665 N N . GLU A 1 85 ? -12.730 -1.165 -6.401 1.00 87.56 85 GLU A N 1
ATOM 666 C CA . GLU A 1 85 ? -13.805 -2.094 -6.049 1.00 87.56 85 GLU A CA 1
ATOM 667 C C . GLU A 1 85 ? -14.048 -2.155 -4.536 1.00 87.56 85 GLU A C 1
ATOM 669 O O . GLU A 1 85 ? -15.162 -2.468 -4.105 1.00 87.56 85 GLU A O 1
ATOM 674 N N . THR A 1 86 ? -13.047 -1.802 -3.726 1.00 86.44 86 THR A N 1
ATOM 675 C CA . THR A 1 86 ? -13.118 -1.886 -2.267 1.00 86.44 86 THR A CA 1
ATOM 676 C C . THR A 1 86 ? -13.650 -0.580 -1.664 1.00 86.44 86 THR A C 1
ATOM 678 O O . THR A 1 86 ? -13.020 0.469 -1.810 1.00 86.44 86 THR A O 1
ATOM 681 N N . PRO A 1 87 ? -14.789 -0.611 -0.946 1.00 86.00 87 PRO A N 1
ATOM 682 C CA . PRO A 1 87 ? -15.255 0.549 -0.189 1.00 86.00 87 PRO A CA 1
ATOM 683 C C . PRO A 1 87 ? -14.248 0.923 0.904 1.00 86.00 87 PRO A C 1
ATOM 685 O O . PRO A 1 87 ? -13.602 0.031 1.465 1.00 86.00 87 PRO A O 1
ATOM 688 N N . ILE A 1 88 ? -14.120 2.215 1.219 1.00 84.44 88 ILE A N 1
ATOM 689 C CA . ILE A 1 88 ? -13.219 2.669 2.285 1.00 84.44 88 ILE A CA 1
ATOM 690 C C . ILE A 1 88 ? -13.611 2.054 3.628 1.00 84.44 88 ILE A C 1
ATOM 692 O O . ILE A 1 88 ? -14.776 1.737 3.864 1.00 84.44 88 ILE A O 1
ATOM 696 N N . LEU A 1 89 ? -12.639 1.894 4.527 1.00 81.50 89 LEU A N 1
ATOM 697 C CA . LEU A 1 89 ? -12.857 1.265 5.830 1.00 81.50 89 LEU A CA 1
ATOM 698 C C . LEU A 1 89 ? -14.030 1.888 6.606 1.00 81.50 89 LEU A C 1
ATOM 700 O O . LEU A 1 89 ? -14.838 1.137 7.147 1.00 81.50 89 LEU A O 1
ATOM 704 N N . SER A 1 90 ? -14.169 3.219 6.592 1.00 73.12 90 SER A N 1
ATOM 705 C CA . SER A 1 90 ? -15.274 3.931 7.251 1.00 73.12 90 SER A CA 1
ATOM 706 C C . SER A 1 90 ? -16.648 3.411 6.810 1.00 73.12 90 SER A C 1
ATOM 708 O O . SER A 1 90 ? -17.457 3.063 7.661 1.00 73.12 90 SER A O 1
ATOM 710 N N . GLU A 1 91 ? -16.866 3.213 5.506 1.00 78.00 91 GLU A N 1
ATOM 711 C CA . GLU A 1 91 ? -18.127 2.687 4.951 1.00 78.00 91 GLU A CA 1
ATOM 712 C C . GLU A 1 91 ? -18.411 1.234 5.374 1.00 78.00 91 GLU A C 1
ATOM 714 O O . GLU A 1 91 ? -19.543 0.756 5.317 1.00 78.00 91 GLU A O 1
ATOM 719 N N . ARG A 1 92 ? -17.375 0.490 5.781 1.00 76.25 92 ARG A N 1
ATOM 720 C CA . ARG A 1 92 ? -17.476 -0.922 6.186 1.00 76.25 92 ARG A CA 1
ATOM 721 C C . ARG A 1 92 ? -17.705 -1.086 7.685 1.00 76.25 92 ARG A C 1
ATOM 723 O O . ARG A 1 92 ? -18.227 -2.123 8.085 1.00 76.25 92 ARG A O 1
ATOM 730 N N . GLU A 1 93 ? -17.263 -0.126 8.496 1.00 64.94 93 GLU A N 1
ATOM 731 C CA . GLU A 1 93 ? -17.408 -0.154 9.957 1.00 64.94 93 GLU A CA 1
ATOM 732 C C . GLU A 1 93 ? -18.753 0.416 10.437 1.00 64.94 93 GLU A C 1
ATOM 734 O O . GLU A 1 93 ? -19.166 0.114 11.555 1.00 64.94 93 GLU A O 1
ATOM 739 N N . GLU A 1 94 ? -19.477 1.173 9.604 1.00 56.00 94 GLU A N 1
ATOM 740 C CA . GLU A 1 94 ? -20.823 1.686 9.924 1.00 56.00 94 GLU A CA 1
ATOM 741 C C . GLU A 1 94 ? -21.957 0.633 9.828 1.00 56.00 94 GLU A C 1
ATOM 743 O O . GLU A 1 94 ? -23.136 0.986 9.919 1.00 56.00 94 GLU A O 1
ATOM 748 N N . HIS A 1 95 ? -21.632 -0.662 9.698 1.00 43.28 95 HIS A N 1
ATOM 749 C CA . HIS A 1 95 ? -22.597 -1.759 9.523 1.00 43.28 95 HIS A CA 1
ATOM 750 C C . HIS A 1 95 ? -22.464 -2.913 10.528 1.00 43.28 95 HIS A C 1
ATOM 752 O O . HIS A 1 95 ? -21.344 -3.436 10.726 1.00 43.28 95 HIS A O 1
#

Sequence (95 aa):
MISYIPTEDYVERYNEETPVIEIMQDKKLVTMIDEVDPVLDFFRNDPNALNGGLGTMSLAKLNLLLPFITISPETLDQITAILCETPILSEREEH

Secondary structure (DSSP, 8-state):
------------B--TT--HHHHTT-HHHHHHHHHH-GGGHHHHH-HHHHHTTSTTS-HHHHHHH-TT----HHHHHHHHHHHHHSBPHHHHH--